Protein AF-A0A6B3GKP6-F1 (afdb_monomer_lite)

Secondary structure (DSSP, 8-state):
-GGGT-TT-HHHHHHHHHHHHHHHHHHHHHHHHHHHHHH-SSHHHHHHHHHHHHHHHHHHHHHHHHH-PPPPPPPGGGGSSS-----------HHHHTTSHHHHHHHHHHHHHHHHHHHHHHHHHHHHHHHTTTSSSPPPHHHHGGG-

Sequence (148 aa):
TLIKWFPDRPGMATGIAIMGFGGGALIASPWSAQMLESFGSDSKGIALAFLVHGLSYAVFMLLGVLLVRVPRPRTEEQRADGSPATAAGPQVSARQALRTPQFWLLWVVLCMNVTAGIGILEKAAPMITDFFADTSTPVSVTAAAGFV

Structure (mmCIF, N/CA/C/O backbone):
data_AF-A0A6B3GKP6-F1
#
_entry.id   AF-A0A6B3GKP6-F1
#
loop_
_atom_site.group_PDB
_atom_site.id
_atom_site.type_symbol
_atom_site.label_atom_id
_atom_site.label_alt_id
_atom_site.label_comp_id
_atom_site.label_asym_id
_atom_site.label_entity_id
_atom_site.label_seq_id
_atom_site.pdbx_PDB_ins_code
_atom_site.Cartn_x
_atom_site.Cartn_y
_atom_site.Cartn_z
_atom_site.occupancy
_atom_site.B_iso_or_equiv
_atom_site.auth_seq_id
_atom_site.auth_comp_id
_atom_site.auth_asym_id
_atom_site.auth_atom_id
_atom_site.pdbx_PDB_model_num
ATOM 1 N N . THR A 1 1 ? -17.516 -7.916 8.722 1.00 52.72 1 THR A N 1
ATOM 2 C CA . THR A 1 1 ? -16.048 -7.853 8.864 1.00 52.72 1 THR A CA 1
ATOM 3 C C . THR A 1 1 ? -15.528 -9.254 9.133 1.00 52.72 1 THR A C 1
ATOM 5 O O . THR A 1 1 ? -16.337 -10.090 9.519 1.00 52.72 1 THR A O 1
ATOM 8 N N . LEU A 1 2 ? -14.245 -9.542 8.881 1.00 51.56 2 LEU A N 1
ATOM 9 C CA . LEU A 1 2 ? -13.609 -10.876 9.009 1.00 51.56 2 LEU A CA 1
ATOM 10 C C . LEU A 1 2 ? -13.954 -11.628 10.313 1.00 51.56 2 LEU A C 1
ATOM 12 O O . LEU A 1 2 ? -14.046 -12.849 10.315 1.00 51.56 2 LEU A O 1
ATOM 16 N N . ILE A 1 3 ? -14.284 -10.885 11.374 1.00 49.84 3 ILE A N 1
ATOM 17 C CA . ILE A 1 3 ? -14.848 -11.357 12.652 1.00 49.84 3 ILE A CA 1
ATOM 18 C C . ILE A 1 3 ? -16.102 -12.245 12.490 1.00 49.84 3 ILE A C 1
ATOM 20 O O . ILE A 1 3 ? -16.33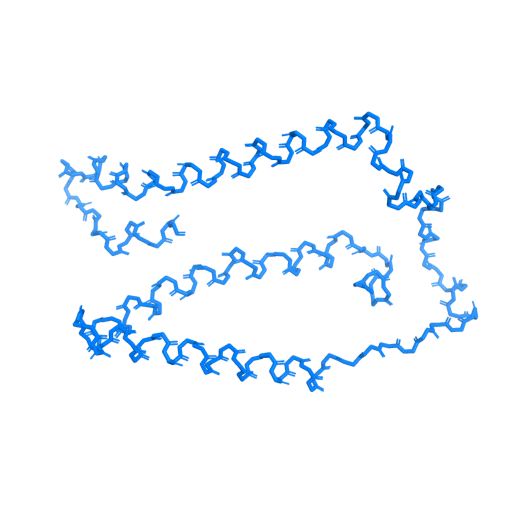9 -13.120 13.313 1.00 49.84 3 ILE A O 1
ATOM 24 N N . LYS A 1 4 ? -16.903 -12.064 11.429 1.00 54.97 4 LYS A N 1
ATOM 25 C CA . LYS A 1 4 ? -18.067 -12.920 11.120 1.00 54.97 4 LYS A CA 1
ATOM 26 C C . LYS A 1 4 ? -17.685 -14.271 10.501 1.00 54.97 4 LYS A C 1
ATOM 28 O O . LYS A 1 4 ? -18.468 -15.205 10.602 1.00 54.97 4 LYS A O 1
ATOM 33 N N . TRP A 1 5 ? -16.534 -14.349 9.830 1.00 58.91 5 TRP A N 1
ATOM 34 C CA . TRP A 1 5 ? -16.051 -15.564 9.163 1.00 58.91 5 TRP A CA 1
ATOM 35 C C . TRP A 1 5 ? -15.181 -16.421 10.086 1.00 58.91 5 TRP A C 1
ATOM 37 O O . TRP A 1 5 ? -15.289 -17.641 10.051 1.00 58.91 5 TRP A O 1
ATOM 47 N N . PHE A 1 6 ? -14.360 -15.786 10.930 1.00 62.75 6 PHE A N 1
ATOM 48 C CA . PHE A 1 6 ? -13.404 -16.461 11.814 1.00 62.75 6 PHE A CA 1
ATOM 49 C C . PHE A 1 6 ? -13.516 -15.941 13.258 1.00 62.75 6 PHE A C 1
ATOM 51 O O . PHE A 1 6 ? -12.661 -15.167 13.701 1.00 62.75 6 PHE A O 1
ATOM 58 N N . PRO A 1 7 ? -14.573 -16.325 13.999 1.00 59.59 7 PRO A N 1
ATOM 59 C CA . PRO A 1 7 ? -14.793 -15.856 15.368 1.00 59.59 7 PRO A CA 1
ATOM 60 C C . PRO A 1 7 ? -13.763 -16.404 16.367 1.00 59.59 7 PRO A C 1
ATOM 62 O O . PRO A 1 7 ? -13.458 -15.732 17.346 1.00 59.59 7 PRO A O 1
ATOM 65 N N . ASP A 1 8 ? -13.158 -17.561 16.086 1.00 64.81 8 ASP A N 1
ATOM 66 C CA . ASP A 1 8 ? -12.240 -18.217 17.024 1.00 64.81 8 ASP A CA 1
ATOM 67 C C . ASP A 1 8 ? -10.828 -17.600 17.017 1.00 64.81 8 ASP A C 1
ATOM 69 O O . ASP A 1 8 ? -10.084 -17.744 17.987 1.00 64.81 8 ASP A O 1
ATOM 73 N N . ARG A 1 9 ? -10.434 -16.891 15.942 1.00 67.69 9 ARG A N 1
ATOM 74 C CA . ARG A 1 9 ? -9.116 -16.224 15.807 1.00 67.69 9 ARG A CA 1
ATOM 75 C C . ARG A 1 9 ? -9.176 -14.933 14.970 1.00 67.69 9 ARG A C 1
ATOM 77 O O . ARG A 1 9 ? -8.536 -14.845 13.915 1.00 67.69 9 ARG A O 1
ATOM 84 N N . PRO A 1 10 ? -9.884 -13.889 15.435 1.00 65.88 10 PRO A N 1
ATOM 85 C CA . PRO A 1 10 ? -10.080 -12.661 14.659 1.00 65.88 10 PRO A CA 1
ATOM 86 C C . PRO A 1 10 ? -8.766 -11.915 14.359 1.00 65.88 10 PRO A C 1
ATOM 88 O O . PRO A 1 10 ? -8.629 -11.313 13.292 1.00 65.88 10 PRO A O 1
ATOM 91 N N . GLY A 1 11 ? -7.775 -11.994 15.258 1.00 70.44 11 GLY A N 1
ATOM 92 C CA . GLY A 1 11 ? -6.458 -11.372 15.079 1.00 70.44 11 GLY A CA 1
ATOM 93 C C . GLY A 1 11 ? -5.622 -12.017 13.969 1.00 70.44 11 GLY A C 1
ATOM 94 O O . GLY A 1 11 ? -5.091 -11.312 13.119 1.00 70.44 11 GLY A O 1
ATOM 95 N N . MET A 1 12 ? -5.571 -13.352 13.912 1.00 75.25 12 MET A N 1
ATOM 96 C CA . MET A 1 12 ? -4.834 -14.090 12.874 1.00 75.25 12 MET A CA 1
ATOM 97 C C . MET A 1 12 ? -5.448 -13.868 11.485 1.00 75.25 12 MET A C 1
ATOM 99 O O . MET A 1 12 ? -4.721 -13.612 10.530 1.00 75.25 12 MET A O 1
ATOM 103 N N . ALA A 1 13 ? -6.781 -13.898 11.379 1.00 72.25 13 ALA A N 1
ATOM 104 C CA . ALA A 1 13 ? -7.478 -13.656 10.115 1.00 72.25 13 ALA A CA 1
ATOM 105 C C . ALA A 1 13 ? -7.223 -12.238 9.576 1.00 72.25 13 ALA A C 1
ATOM 107 O O . ALA A 1 13 ? -6.986 -12.052 8.384 1.00 72.25 13 ALA A O 1
ATOM 108 N N . THR A 1 14 ? -7.229 -11.238 10.460 1.00 74.75 14 THR A N 1
ATOM 109 C CA . THR A 1 14 ? -6.913 -9.853 10.085 1.00 74.75 14 THR A CA 1
ATOM 110 C C . THR A 1 14 ? -5.430 -9.701 9.728 1.00 74.75 14 THR A C 1
ATOM 112 O O . THR A 1 14 ? -5.108 -9.029 8.754 1.00 74.75 14 THR A O 1
ATOM 115 N N . GLY A 1 15 ? -4.533 -10.376 10.454 1.00 77.44 15 GLY A N 1
ATOM 116 C CA . GLY A 1 15 ? -3.095 -10.376 10.179 1.00 77.44 15 GLY A CA 1
ATOM 117 C C . GLY A 1 15 ? -2.751 -10.935 8.798 1.00 77.44 15 GLY A C 1
ATOM 118 O O . GLY A 1 15 ? -2.068 -10.266 8.033 1.00 77.44 15 GLY A O 1
ATOM 119 N N . ILE A 1 16 ? -3.290 -12.102 8.433 1.00 81.50 16 ILE A N 1
ATOM 120 C CA . ILE A 1 16 ? -3.074 -12.707 7.106 1.00 81.50 16 ILE A CA 1
ATOM 121 C C . ILE A 1 16 ? -3.628 -11.804 5.994 1.00 81.50 16 ILE A C 1
ATOM 123 O O . ILE A 1 16 ? -2.988 -11.638 4.958 1.00 81.50 16 ILE A O 1
ATOM 127 N N . ALA A 1 17 ? -4.783 -11.168 6.218 1.00 79.69 17 ALA A N 1
ATOM 128 C CA . ALA A 1 17 ? -5.346 -10.222 5.257 1.00 79.69 17 ALA A CA 1
ATOM 129 C C . ALA A 1 17 ? -4.437 -8.995 5.043 1.00 79.69 17 ALA A C 1
ATOM 131 O O . ALA A 1 17 ? -4.249 -8.565 3.908 1.00 79.69 17 ALA A O 1
ATOM 132 N N . ILE A 1 18 ? -3.842 -8.454 6.113 1.00 81.75 18 ILE A N 1
ATOM 133 C CA . ILE A 1 18 ? -2.926 -7.303 6.034 1.00 81.75 18 ILE A CA 1
ATOM 134 C C . ILE A 1 18 ? -1.558 -7.711 5.469 1.00 81.75 18 ILE A C 1
ATOM 136 O O . ILE A 1 18 ? -0.949 -6.926 4.748 1.00 81.75 18 ILE A O 1
ATOM 140 N N . MET A 1 19 ? -1.084 -8.939 5.706 1.00 83.50 19 MET A N 1
ATOM 141 C CA . MET A 1 19 ? 0.154 -9.439 5.089 1.00 83.50 19 MET A CA 1
ATOM 142 C C . MET A 1 19 ? 0.099 -9.404 3.558 1.00 83.50 19 MET A C 1
ATOM 144 O O . MET A 1 19 ? 1.136 -9.211 2.932 1.00 83.50 19 MET A O 1
ATOM 148 N N . GLY A 1 20 ? -1.089 -9.512 2.951 1.00 80.50 20 GLY A N 1
ATOM 149 C CA . GLY A 1 20 ? -1.261 -9.343 1.505 1.00 80.50 20 GLY A CA 1
ATOM 150 C C . GLY A 1 20 ? -0.855 -7.956 0.991 1.00 80.50 20 GLY A C 1
ATOM 151 O O . GLY A 1 20 ? -0.370 -7.849 -0.130 1.00 80.50 20 GLY A O 1
ATOM 152 N N . PHE A 1 21 ? -0.978 -6.907 1.811 1.00 81.00 21 PHE A N 1
ATOM 153 C CA . PHE A 1 21 ? -0.516 -5.562 1.457 1.00 81.00 21 PHE A CA 1
ATOM 154 C C . PHE A 1 21 ? 1.017 -5.504 1.373 1.00 81.00 21 PHE A C 1
ATOM 156 O O . PHE A 1 21 ? 1.559 -5.083 0.356 1.00 81.00 21 PHE A O 1
ATOM 163 N N . GLY A 1 22 ? 1.717 -5.991 2.405 1.00 74.31 22 GLY A N 1
ATOM 164 C CA . GLY A 1 22 ? 3.186 -5.999 2.426 1.00 74.31 22 GLY A CA 1
ATOM 165 C C . GLY A 1 22 ? 3.801 -7.000 1.440 1.00 74.31 22 GLY A C 1
ATOM 166 O O . GLY A 1 22 ? 4.729 -6.667 0.712 1.00 74.31 22 GLY A O 1
ATOM 167 N N . GLY A 1 23 ? 3.255 -8.217 1.363 1.00 80.69 23 GLY A N 1
ATOM 168 C CA . GLY A 1 23 ? 3.727 -9.252 0.437 1.00 80.69 23 GLY A CA 1
ATOM 169 C C . GLY A 1 23 ? 3.435 -8.933 -1.031 1.00 80.69 23 GLY A C 1
ATOM 170 O O . GLY A 1 23 ? 4.198 -9.334 -1.905 1.00 80.69 23 GLY A O 1
ATOM 171 N N . GLY A 1 24 ? 2.369 -8.175 -1.309 1.00 81.06 24 GLY A N 1
ATOM 172 C CA . GLY A 1 24 ? 2.044 -7.720 -2.660 1.00 81.06 24 GLY A CA 1
ATOM 173 C C . GLY A 1 24 ? 3.101 -6.781 -3.242 1.00 81.06 24 GLY A C 1
ATOM 174 O O . GLY A 1 24 ? 3.432 -6.910 -4.419 1.00 81.06 24 GLY A O 1
ATOM 175 N N . ALA A 1 25 ? 3.685 -5.898 -2.425 1.00 78.69 25 ALA A N 1
ATOM 176 C CA . ALA A 1 25 ? 4.730 -4.966 -2.861 1.00 78.69 25 ALA A CA 1
ATOM 177 C C . ALA A 1 25 ? 5.984 -5.691 -3.386 1.00 78.69 25 ALA A C 1
ATOM 179 O O . ALA A 1 25 ? 6.515 -5.325 -4.433 1.00 78.69 25 ALA A O 1
ATOM 180 N N . LEU A 1 26 ? 6.380 -6.791 -2.734 1.00 80.50 26 LEU A N 1
ATOM 181 C CA . LEU A 1 26 ? 7.531 -7.611 -3.140 1.00 80.50 26 LEU A CA 1
ATOM 182 C C . LEU A 1 26 ? 7.360 -8.258 -4.523 1.00 80.50 26 LEU A C 1
ATOM 184 O O . LEU A 1 26 ? 8.345 -8.529 -5.202 1.00 80.50 26 LEU A O 1
ATOM 188 N N . ILE A 1 27 ? 6.120 -8.517 -4.942 1.00 84.88 27 ILE A N 1
ATOM 189 C CA . ILE A 1 27 ? 5.804 -9.050 -6.276 1.00 84.88 27 ILE A CA 1
ATOM 190 C C . ILE A 1 27 ? 5.620 -7.899 -7.273 1.00 84.88 27 ILE A C 1
ATOM 192 O O . ILE A 1 27 ? 6.056 -7.989 -8.421 1.00 84.88 27 ILE A O 1
ATOM 196 N N . ALA A 1 28 ? 4.996 -6.802 -6.837 1.00 82.81 28 ALA A N 1
ATOM 197 C CA . ALA A 1 28 ? 4.717 -5.644 -7.677 1.00 82.81 28 ALA A CA 1
ATOM 198 C C . ALA A 1 28 ? 5.994 -4.918 -8.131 1.00 82.81 28 ALA A C 1
ATOM 200 O O . ALA A 1 28 ? 6.042 -4.459 -9.272 1.00 82.81 28 ALA A O 1
ATOM 201 N N . SER A 1 29 ? 7.025 -4.847 -7.281 1.00 81.25 29 SER A N 1
ATOM 202 C CA . SER A 1 29 ? 8.311 -4.205 -7.599 1.00 81.25 29 SER A CA 1
ATOM 203 C C . SER A 1 29 ? 9.014 -4.835 -8.822 1.00 81.25 29 SER A C 1
ATOM 205 O O . SER A 1 29 ? 9.172 -4.142 -9.835 1.00 81.25 29 SER A O 1
ATOM 207 N N . PRO A 1 30 ? 9.347 -6.146 -8.844 1.00 83.50 30 PRO A N 1
ATOM 208 C CA . PRO A 1 30 ? 9.983 -6.766 -10.009 1.00 83.50 30 PRO A CA 1
ATOM 209 C C . PRO A 1 30 ? 9.061 -6.810 -11.233 1.00 83.50 30 PRO A C 1
ATOM 211 O O . PRO A 1 30 ? 9.534 -6.692 -12.364 1.00 83.50 30 PRO A O 1
ATOM 214 N N . TRP A 1 31 ? 7.747 -6.941 -11.031 1.00 86.56 31 TRP A N 1
ATOM 215 C CA . TRP A 1 31 ? 6.785 -6.923 -12.130 1.00 86.56 31 TRP A CA 1
ATOM 216 C C . TRP A 1 31 ? 6.737 -5.558 -12.831 1.00 86.56 31 TRP A C 1
ATOM 218 O O . TRP A 1 31 ? 6.779 -5.484 -14.061 1.00 86.56 31 TRP A O 1
ATOM 228 N N . SER A 1 32 ? 6.739 -4.473 -12.053 1.00 84.19 32 SER A N 1
ATOM 229 C CA . SER A 1 32 ? 6.792 -3.106 -12.579 1.00 84.19 32 SER A CA 1
ATOM 230 C C . SER A 1 32 ? 8.100 -2.837 -13.322 1.00 84.19 32 SER A C 1
ATOM 232 O O . SER A 1 32 ? 8.071 -2.241 -14.399 1.00 84.19 32 SER A O 1
ATOM 234 N N . ALA A 1 33 ? 9.232 -3.319 -12.795 1.00 83.62 33 ALA A N 1
ATOM 235 C CA . ALA A 1 33 ? 10.536 -3.174 -13.441 1.00 83.62 33 ALA A CA 1
ATOM 236 C C . ALA A 1 33 ? 10.579 -3.859 -14.819 1.00 83.62 33 ALA A C 1
ATOM 238 O O . ALA A 1 33 ? 10.971 -3.231 -15.801 1.00 83.62 33 ALA A O 1
ATOM 239 N N . GLN A 1 34 ? 10.090 -5.101 -14.918 1.00 84.69 34 GLN A N 1
ATOM 240 C CA . GLN A 1 34 ? 10.022 -5.838 -16.189 1.00 84.69 34 GLN A CA 1
ATOM 241 C C . GLN A 1 34 ? 9.106 -5.153 -17.210 1.00 84.69 34 GLN A C 1
ATOM 243 O O . GLN A 1 34 ? 9.419 -5.091 -18.399 1.00 84.69 34 GLN A O 1
ATOM 248 N N . MET A 1 35 ? 7.973 -4.608 -16.760 1.00 82.44 35 MET A N 1
ATOM 249 C CA . MET A 1 35 ? 7.068 -3.880 -17.648 1.00 82.44 35 MET A CA 1
ATOM 250 C C . MET A 1 35 ? 7.722 -2.622 -18.212 1.00 82.44 35 MET A C 1
ATOM 252 O O . MET A 1 35 ? 7.590 -2.362 -19.407 1.00 82.44 35 MET A O 1
ATOM 256 N N . LEU A 1 36 ? 8.456 -1.875 -17.387 1.00 84.44 36 LEU A N 1
ATOM 257 C CA . LEU A 1 36 ? 9.146 -0.667 -17.827 1.00 84.44 36 LEU A CA 1
ATOM 258 C C . LEU A 1 36 ? 10.309 -0.977 -18.782 1.00 84.44 36 LEU A C 1
ATOM 260 O O . LEU A 1 36 ? 10.511 -0.247 -19.749 1.00 84.44 36 LEU A O 1
ATOM 264 N N . GLU A 1 37 ? 11.008 -2.094 -18.571 1.00 84.06 37 GLU A N 1
ATOM 265 C CA . GLU A 1 37 ? 12.022 -2.605 -19.502 1.00 84.06 37 GLU A CA 1
ATOM 266 C C . GLU A 1 37 ? 11.403 -3.002 -20.856 1.00 84.06 37 GLU A C 1
ATOM 268 O O . GLU A 1 37 ? 11.964 -2.703 -21.909 1.00 84.06 37 GLU A O 1
ATOM 273 N N . SER A 1 38 ? 10.209 -3.608 -20.847 1.00 83.50 38 SER A N 1
ATOM 274 C CA . SER A 1 38 ? 9.525 -4.064 -22.068 1.00 83.50 38 SER A CA 1
ATOM 275 C C . SER A 1 38 ? 8.811 -2.959 -22.859 1.00 83.50 38 SER A C 1
ATOM 277 O O . SER A 1 38 ? 8.804 -2.988 -24.089 1.00 83.50 38 SER A O 1
ATOM 279 N N . PHE A 1 39 ? 8.191 -1.989 -22.178 1.00 84.00 39 PHE A N 1
ATOM 280 C CA . PHE A 1 39 ? 7.409 -0.916 -22.804 1.00 84.00 39 PHE A CA 1
ATOM 281 C C . PHE A 1 39 ? 8.214 0.367 -23.035 1.00 84.00 39 PHE A C 1
ATOM 283 O O . PHE A 1 39 ? 7.768 1.235 -23.788 1.00 84.00 39 PHE A O 1
ATOM 290 N N . GLY A 1 40 ? 9.392 0.476 -22.418 1.00 76.62 40 GLY A N 1
ATOM 291 C CA . GLY A 1 40 ? 10.257 1.646 -22.474 1.00 76.62 40 GLY A CA 1
ATOM 292 C C . GLY A 1 40 ? 9.867 2.733 -21.470 1.00 76.62 40 GLY A C 1
ATOM 293 O O . GLY A 1 40 ? 8.711 2.876 -21.067 1.00 76.62 40 GLY A O 1
ATOM 294 N N . SER A 1 41 ? 10.854 3.546 -21.093 1.00 78.25 41 SER A N 1
ATOM 295 C CA . SER A 1 41 ? 10.715 4.632 -20.109 1.00 78.25 41 SER A CA 1
ATOM 296 C C . SER A 1 41 ? 10.108 5.922 -20.680 1.00 78.25 41 SER A C 1
ATOM 298 O O . SER A 1 41 ? 10.084 6.951 -20.005 1.00 78.25 41 SER A O 1
ATOM 300 N N . ASP A 1 42 ? 9.618 5.888 -21.919 1.00 86.81 42 ASP A N 1
ATOM 301 C CA . ASP A 1 42 ? 8.948 7.020 -22.553 1.00 86.81 42 ASP A CA 1
ATOM 302 C C . ASP A 1 42 ? 7.530 7.201 -21.998 1.00 86.81 42 ASP A C 1
ATOM 304 O O . ASP A 1 42 ? 6.899 6.261 -21.509 1.00 86.81 42 ASP A O 1
ATOM 308 N N . SER A 1 43 ? 6.954 8.399 -22.152 1.00 83.06 43 SER A N 1
ATOM 309 C CA . SER A 1 43 ? 5.603 8.707 -21.651 1.00 83.06 43 SER A CA 1
ATOM 310 C C . SER A 1 43 ? 4.531 7.714 -22.127 1.00 83.06 43 SER A C 1
ATOM 312 O O . SER A 1 43 ? 3.573 7.446 -21.406 1.00 83.06 43 SER A O 1
ATOM 314 N N . LYS A 1 44 ? 4.697 7.137 -23.326 1.00 84.31 44 LYS A N 1
ATOM 315 C CA . LYS A 1 44 ? 3.801 6.102 -23.866 1.00 84.31 44 LYS A CA 1
ATOM 316 C C . LYS A 1 44 ? 3.983 4.745 -23.179 1.00 84.31 44 LYS A C 1
ATOM 318 O O . LYS A 1 44 ? 2.986 4.083 -22.904 1.00 84.31 44 LYS A O 1
ATOM 323 N N . GLY A 1 45 ? 5.222 4.348 -22.893 1.00 84.19 45 GLY A N 1
ATOM 324 C CA . GLY A 1 45 ? 5.529 3.083 -22.226 1.00 84.19 45 GLY A CA 1
ATOM 325 C C . GLY A 1 45 ? 5.076 3.081 -20.768 1.00 84.19 45 GLY A C 1
ATOM 326 O O . GLY A 1 45 ? 4.421 2.139 -20.323 1.00 84.19 45 GLY A O 1
ATOM 327 N N . ILE A 1 46 ? 5.274 4.203 -20.069 1.00 87.00 46 ILE A N 1
ATOM 328 C CA . ILE A 1 46 ? 4.731 4.422 -18.721 1.00 87.00 46 ILE A CA 1
ATOM 329 C C . ILE A 1 46 ? 3.197 4.350 -18.743 1.00 87.00 46 ILE A C 1
ATOM 331 O O . ILE A 1 46 ? 2.603 3.634 -17.939 1.00 87.00 46 ILE A O 1
ATOM 335 N N . ALA A 1 47 ? 2.534 5.034 -19.684 1.00 88.31 47 ALA A N 1
ATOM 336 C CA . ALA A 1 47 ? 1.074 5.000 -19.792 1.00 88.31 47 ALA A CA 1
ATOM 337 C C . ALA A 1 47 ? 0.530 3.576 -20.022 1.00 88.31 47 ALA A C 1
ATOM 339 O O . ALA A 1 47 ? -0.466 3.195 -19.404 1.00 88.31 47 ALA A O 1
ATOM 340 N N . LEU A 1 48 ? 1.199 2.768 -20.855 1.00 87.44 48 LEU A N 1
ATOM 341 C CA . LEU A 1 48 ? 0.857 1.355 -21.047 1.00 87.44 48 LEU A CA 1
ATOM 342 C C . LEU A 1 48 ? 1.083 0.528 -19.777 1.00 87.44 48 LEU A C 1
ATOM 344 O O . LEU A 1 48 ? 0.235 -0.299 -19.435 1.00 87.44 48 LEU A O 1
ATOM 348 N N . ALA A 1 49 ? 2.168 0.777 -19.042 1.00 88.56 49 ALA A N 1
ATOM 349 C CA . ALA A 1 49 ? 2.434 0.078 -17.791 1.00 88.56 49 ALA A CA 1
ATOM 350 C C . ALA A 1 49 ? 1.348 0.345 -16.731 1.00 88.56 49 ALA A C 1
ATOM 352 O O . ALA A 1 49 ? 0.861 -0.589 -16.084 1.00 88.56 49 ALA A O 1
ATOM 353 N N . PHE A 1 50 ? 0.910 1.602 -16.606 1.00 88.81 50 PHE A N 1
ATOM 354 C CA . PHE A 1 50 ? -0.212 1.986 -15.746 1.00 88.81 50 PHE A CA 1
ATOM 355 C C . PHE A 1 50 ? -1.540 1.381 -16.213 1.00 88.81 50 PHE A C 1
ATOM 357 O O . PHE A 1 50 ? -2.334 0.942 -15.380 1.00 88.81 50 PHE A O 1
ATOM 364 N N . LEU A 1 51 ? -1.783 1.323 -17.527 1.00 92.00 51 LEU A N 1
ATOM 365 C CA . LEU A 1 51 ? -2.998 0.728 -18.086 1.00 92.00 51 LEU A CA 1
ATOM 366 C C . LEU A 1 51 ? -3.102 -0.764 -17.743 1.00 92.00 51 LEU A C 1
ATOM 368 O O . LEU A 1 51 ? -4.155 -1.221 -17.298 1.00 92.00 51 LEU A O 1
ATOM 372 N N . VAL A 1 52 ? -2.010 -1.514 -17.909 1.00 91.56 52 VAL A N 1
ATOM 373 C CA . VAL A 1 52 ? -1.958 -2.949 -17.587 1.00 91.56 52 VAL A CA 1
ATOM 374 C C . VAL A 1 52 ? -2.145 -3.186 -16.086 1.00 91.56 52 VAL A C 1
ATOM 376 O O . VAL A 1 52 ? -2.942 -4.046 -15.707 1.00 91.56 52 VAL A O 1
ATOM 379 N N . HIS A 1 53 ? -1.506 -2.385 -15.225 1.00 89.69 53 HIS A N 1
ATOM 380 C CA . HIS A 1 53 ? -1.747 -2.434 -13.779 1.00 89.69 53 HIS A CA 1
ATOM 381 C C . HIS A 1 53 ? -3.216 -2.165 -13.445 1.00 89.69 53 HIS A C 1
ATOM 383 O O . HIS A 1 53 ? -3.850 -2.971 -12.765 1.00 89.69 53 HIS A O 1
ATOM 389 N N . GLY A 1 54 ? -3.786 -1.078 -13.969 1.00 90.44 54 GLY A N 1
ATOM 390 C CA . GLY A 1 54 ? -5.184 -0.717 -13.745 1.00 90.44 54 GLY A CA 1
ATOM 391 C C . GLY A 1 54 ? -6.151 -1.827 -14.159 1.00 90.44 54 GLY A C 1
ATOM 392 O O . GLY A 1 54 ? -7.043 -2.185 -13.389 1.00 90.44 54 GLY A O 1
ATOM 393 N N . LEU A 1 55 ? -5.942 -2.423 -15.335 1.00 94.31 55 LEU A N 1
ATOM 394 C CA . LEU A 1 55 ? -6.785 -3.510 -15.826 1.00 94.31 55 LEU A CA 1
ATOM 395 C C . LEU A 1 55 ? -6.635 -4.778 -14.977 1.00 94.31 55 LEU A C 1
ATOM 397 O O . LEU A 1 55 ? -7.638 -5.400 -14.630 1.00 94.31 55 LEU A O 1
ATOM 401 N N . SER A 1 56 ? -5.408 -5.138 -14.595 1.00 92.38 56 SER A N 1
ATOM 402 C CA . SER A 1 56 ? -5.166 -6.290 -13.722 1.00 92.38 56 SER A CA 1
ATOM 403 C C . SER A 1 56 ? -5.879 -6.135 -12.373 1.00 92.38 56 SER A C 1
ATOM 405 O O . SER A 1 56 ? -6.620 -7.030 -11.963 1.00 92.38 56 SER A O 1
ATOM 407 N N . TYR A 1 57 ? -5.764 -4.967 -11.727 1.00 89.50 57 TYR A N 1
ATOM 408 C CA . TYR A 1 57 ? -6.449 -4.672 -10.472 1.00 89.50 57 TYR A CA 1
ATOM 409 C C . TYR A 1 57 ? -7.965 -4.681 -10.645 1.00 89.50 57 TYR A C 1
ATOM 411 O O . TYR A 1 57 ? -8.667 -5.197 -9.776 1.00 89.50 57 TYR A O 1
ATOM 419 N N . ALA A 1 58 ? -8.481 -4.179 -11.771 1.00 91.50 58 ALA A N 1
ATOM 420 C CA . ALA A 1 58 ? -9.905 -4.243 -12.075 1.00 91.50 58 ALA A CA 1
ATOM 421 C C . ALA A 1 58 ? -10.394 -5.698 -12.158 1.00 91.50 58 ALA A C 1
ATOM 423 O O . ALA A 1 58 ? -11.407 -6.029 -11.543 1.00 91.50 58 ALA A O 1
ATOM 424 N N . VAL A 1 59 ? -9.658 -6.580 -12.845 1.00 93.56 59 VAL A N 1
ATOM 425 C CA . VAL A 1 59 ? -9.982 -8.014 -12.939 1.00 93.56 59 VAL A CA 1
ATOM 426 C C . VAL A 1 59 ? -9.957 -8.680 -11.561 1.00 93.56 59 VAL A C 1
ATOM 428 O O . VAL A 1 59 ? -10.914 -9.370 -11.208 1.00 93.56 59 VAL A O 1
ATOM 431 N N . PHE A 1 60 ? -8.922 -8.444 -10.750 1.00 88.81 60 PHE A N 1
ATOM 432 C CA . PHE A 1 60 ? -8.845 -9.006 -9.396 1.00 88.81 60 PHE A CA 1
ATOM 433 C C . PHE A 1 60 ? -9.960 -8.492 -8.478 1.00 88.81 60 PHE A C 1
ATOM 435 O O . PHE A 1 60 ? -10.536 -9.276 -7.724 1.00 88.81 60 PHE A O 1
ATOM 442 N N . MET A 1 61 ? -10.316 -7.209 -8.565 1.00 87.81 61 MET A N 1
ATOM 443 C CA . MET A 1 61 ? -11.442 -6.640 -7.817 1.00 87.81 61 MET A CA 1
ATOM 444 C C . MET A 1 61 ? -12.781 -7.234 -8.269 1.00 87.81 61 MET A C 1
ATOM 446 O O . MET A 1 61 ? -13.601 -7.592 -7.425 1.00 87.81 61 MET A O 1
ATOM 450 N N . LEU A 1 62 ? -12.993 -7.401 -9.578 1.00 89.94 62 LEU A N 1
ATOM 451 C CA . LEU A 1 62 ? -14.182 -8.050 -10.144 1.00 89.94 62 LEU A CA 1
ATOM 452 C C . LEU A 1 62 ? -14.306 -9.505 -9.683 1.00 89.94 62 LEU A C 1
ATOM 454 O O . LEU A 1 62 ? -15.376 -9.915 -9.234 1.00 89.94 62 LEU A O 1
ATOM 458 N N . LEU A 1 63 ? -13.212 -10.269 -9.717 1.00 88.50 63 LEU A N 1
ATOM 459 C CA . LEU A 1 63 ? -13.171 -11.613 -9.141 1.00 88.50 63 LEU A CA 1
ATOM 460 C C . LEU A 1 63 ? -13.476 -11.573 -7.640 1.00 88.50 63 LEU A C 1
ATOM 462 O O . LEU A 1 63 ? -14.302 -12.347 -7.168 1.00 88.50 63 LEU A O 1
ATOM 466 N N . GLY A 1 64 ? -12.896 -10.631 -6.895 1.00 82.50 64 GLY A N 1
ATOM 467 C CA . GLY A 1 64 ? -13.195 -10.430 -5.478 1.00 82.50 64 GLY A CA 1
ATOM 468 C C . GLY A 1 64 ? -14.689 -10.232 -5.213 1.00 82.50 64 GLY A C 1
ATOM 469 O O . GLY A 1 64 ? -15.241 -10.875 -4.325 1.00 82.50 64 GLY A O 1
ATOM 470 N N . VAL A 1 65 ? -15.372 -9.421 -6.021 1.00 82.75 65 VAL A N 1
ATOM 471 C CA . VAL A 1 65 ? -16.827 -9.215 -5.919 1.00 82.75 65 VAL A CA 1
ATOM 472 C C . VAL A 1 65 ? -17.612 -10.500 -6.210 1.00 82.75 65 VAL A C 1
ATOM 474 O O . VAL A 1 65 ? -18.615 -10.764 -5.546 1.00 82.75 65 VAL A O 1
ATOM 477 N N . LEU A 1 66 ? -17.165 -11.312 -7.170 1.00 82.19 66 LEU A N 1
ATOM 478 C CA . LEU A 1 66 ? -17.836 -12.563 -7.538 1.00 82.19 66 LEU A CA 1
ATOM 479 C C . LEU A 1 66 ? -17.608 -13.689 -6.514 1.00 82.19 66 LEU A C 1
ATOM 481 O O . LEU A 1 66 ? -18.522 -14.473 -6.258 1.00 82.19 66 LEU A O 1
ATOM 485 N N . LEU A 1 67 ? -16.414 -13.771 -5.918 1.00 79.25 67 LEU A N 1
ATOM 486 C CA . LEU A 1 67 ? -16.048 -14.820 -4.960 1.00 79.25 67 LEU A CA 1
ATOM 487 C C . LEU A 1 67 ? -16.432 -14.482 -3.510 1.00 79.25 67 LEU A C 1
ATOM 489 O O . LEU A 1 67 ? -16.811 -15.374 -2.745 1.00 79.25 67 LEU A O 1
ATOM 493 N N . VAL A 1 68 ? -16.339 -13.215 -3.095 1.00 73.06 68 VAL A N 1
ATOM 494 C CA . VAL A 1 68 ? -16.561 -12.812 -1.697 1.00 73.06 68 VAL A CA 1
ATOM 495 C C . VAL A 1 68 ? -18.047 -12.570 -1.450 1.00 73.06 68 VAL A C 1
ATOM 497 O O . VAL A 1 68 ? -18.557 -11.452 -1.527 1.00 73.06 68 VAL A O 1
ATOM 500 N N . ARG A 1 69 ? -18.763 -13.634 -1.084 1.00 68.00 69 ARG A N 1
ATOM 501 C CA . ARG A 1 69 ? -20.171 -13.545 -0.681 1.00 68.00 69 ARG A CA 1
ATOM 502 C C . ARG A 1 69 ? -20.297 -13.441 0.833 1.00 68.00 69 ARG A C 1
ATOM 504 O O . ARG A 1 69 ? -19.839 -14.319 1.552 1.00 68.00 69 ARG A O 1
ATOM 511 N N . VAL A 1 70 ? -20.940 -12.388 1.338 1.00 64.31 70 VAL A N 1
ATOM 512 C CA . VAL A 1 70 ? -21.133 -12.203 2.787 1.00 64.31 70 VAL A CA 1
ATOM 513 C C . VAL A 1 70 ? -21.967 -13.368 3.355 1.00 64.31 70 VAL A C 1
ATOM 515 O O . VAL A 1 70 ? -23.097 -13.567 2.901 1.00 64.31 70 VAL A O 1
ATOM 518 N N . PRO A 1 71 ? -21.461 -14.130 4.346 1.00 60.84 71 PRO A N 1
ATOM 519 C CA . PRO A 1 71 ? -22.215 -15.188 4.995 1.00 60.84 71 PRO A CA 1
ATOM 520 C C . PRO A 1 71 ? -23.437 -14.601 5.682 1.00 60.84 71 PRO A C 1
ATOM 522 O O . PRO A 1 71 ? -23.378 -13.513 6.270 1.00 60.84 71 PRO A O 1
ATOM 525 N N . ARG A 1 72 ? -24.544 -15.343 5.626 1.00 56.09 72 ARG A N 1
ATOM 526 C CA . ARG A 1 72 ? -25.762 -14.992 6.356 1.00 56.09 72 ARG A CA 1
ATOM 527 C C . ARG A 1 72 ? -25.436 -14.848 7.852 1.00 56.09 72 ARG A C 1
ATOM 529 O O . ARG A 1 72 ? -24.570 -15.569 8.352 1.00 56.09 72 ARG A O 1
ATOM 536 N N . PRO A 1 73 ? -26.079 -13.908 8.565 1.00 58.25 73 PRO A N 1
ATOM 537 C CA . PRO A 1 73 ? -25.904 -13.797 10.008 1.00 58.25 73 PRO A CA 1
ATOM 538 C C . PRO A 1 73 ? -26.229 -15.151 10.655 1.00 58.25 73 PRO A C 1
ATOM 540 O O . PRO A 1 73 ? -27.289 -15.708 10.386 1.00 58.25 73 PRO A O 1
ATOM 543 N N . ARG A 1 74 ? -25.297 -15.693 11.455 1.00 57.41 74 ARG A N 1
ATOM 544 C CA . ARG A 1 74 ? -25.519 -16.934 12.211 1.00 57.41 74 ARG A CA 1
ATOM 545 C C . ARG A 1 74 ? -26.746 -16.763 13.107 1.00 57.41 74 ARG A C 1
ATOM 547 O O . ARG A 1 74 ? -26.812 -15.790 13.862 1.00 57.41 74 ARG A O 1
ATOM 554 N N . THR A 1 75 ? -27.684 -17.702 13.014 1.00 55.84 75 THR A N 1
ATOM 555 C CA . THR A 1 75 ? -28.811 -17.837 13.946 1.00 55.84 75 THR A CA 1
ATOM 556 C C . THR A 1 75 ? -28.269 -18.160 15.341 1.00 55.84 75 THR A C 1
ATOM 558 O O . THR A 1 75 ? -27.191 -18.745 15.461 1.00 55.84 75 THR A O 1
ATOM 561 N N . GLU A 1 76 ? -28.980 -17.761 16.399 1.00 53.16 76 GLU A N 1
ATOM 562 C CA . GLU A 1 76 ? -28.521 -17.874 17.795 1.00 53.16 76 GLU A CA 1
ATOM 563 C C . GLU A 1 76 ? -28.082 -19.291 18.201 1.00 53.16 76 GLU A C 1
ATOM 565 O O . GLU A 1 76 ? -27.152 -19.432 18.988 1.00 53.16 76 GLU A O 1
ATOM 570 N N . GLU A 1 77 ? -28.636 -20.330 17.576 1.00 49.44 77 GLU A N 1
ATOM 571 C CA . GLU A 1 77 ? -28.259 -21.734 17.792 1.00 49.44 77 GLU A CA 1
ATOM 572 C C . GLU A 1 77 ? -26.794 -22.042 17.418 1.00 49.44 77 GLU A C 1
ATOM 574 O O . GLU A 1 77 ? -26.143 -22.845 18.078 1.00 49.44 77 GLU A O 1
ATOM 579 N N . GLN A 1 78 ? -26.213 -21.346 16.431 1.00 51.50 78 GLN A N 1
ATOM 580 C CA . GLN A 1 78 ? -24.803 -21.511 16.032 1.00 51.50 78 GLN A CA 1
ATOM 581 C C . GLN A 1 78 ? -23.816 -20.694 16.889 1.00 51.50 78 GLN A C 1
ATOM 583 O O . 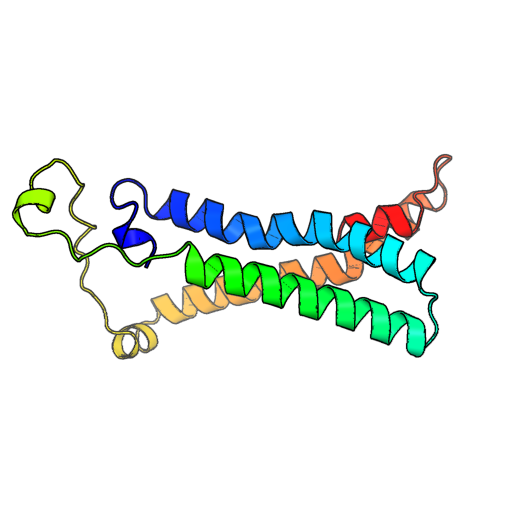GLN A 1 78 ? -22.610 -20.730 16.635 1.00 51.50 78 GLN A O 1
ATOM 588 N N . ARG A 1 79 ? -24.298 -19.915 17.871 1.00 49.91 79 ARG A N 1
ATOM 589 C CA . ARG A 1 79 ? -23.443 -19.251 18.877 1.00 49.91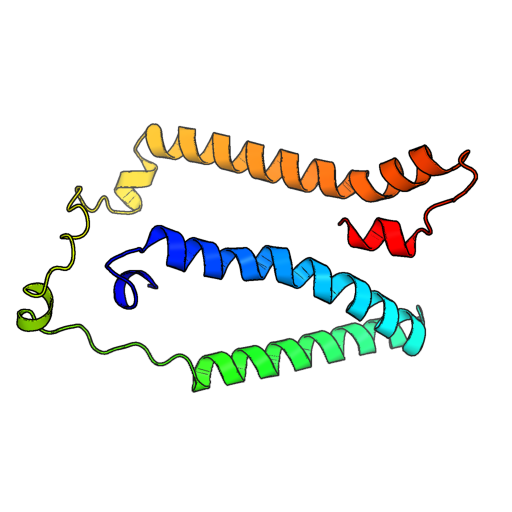 79 ARG A CA 1
ATOM 590 C C . ARG A 1 79 ? -23.142 -20.151 20.076 1.00 49.91 79 ARG A C 1
ATOM 592 O O . ARG A 1 79 ? -22.199 -19.854 20.801 1.00 49.91 79 ARG A O 1
ATOM 599 N N . ALA A 1 80 ? -23.925 -21.211 20.280 1.00 47.25 80 ALA A N 1
ATOM 600 C CA . ALA A 1 80 ? -23.777 -22.127 21.410 1.00 47.25 80 ALA A CA 1
ATOM 601 C C . ALA A 1 80 ? -22.594 -23.101 21.252 1.00 47.25 80 ALA A C 1
ATOM 603 O O . ALA A 1 80 ? -22.106 -23.638 22.242 1.00 47.25 80 ALA A O 1
ATOM 604 N N . ASP A 1 81 ? -22.104 -23.292 20.024 1.00 43.22 81 ASP A N 1
ATOM 605 C CA . ASP A 1 81 ? -21.037 -24.243 19.712 1.00 43.22 81 ASP A CA 1
ATOM 606 C C . ASP A 1 81 ? -19.656 -23.583 19.884 1.00 43.22 81 ASP A C 1
ATOM 608 O O . ASP A 1 81 ? -19.030 -23.108 18.936 1.00 43.22 81 ASP A O 1
ATOM 612 N N . GLY A 1 82 ? -19.230 -23.443 21.143 1.00 47.31 82 GLY A N 1
ATOM 613 C CA . GLY A 1 82 ? -17.827 -23.264 21.549 1.00 47.31 82 GLY A CA 1
ATOM 614 C C . GLY A 1 82 ? -17.097 -21.979 21.141 1.00 47.31 82 GLY A C 1
ATOM 615 O O . GLY A 1 82 ? -15.941 -21.808 21.528 1.00 47.31 82 GLY A O 1
ATOM 616 N N . SER A 1 83 ? -17.723 -21.064 20.401 1.00 45.62 83 SER A N 1
ATOM 617 C CA . SER A 1 83 ? -17.075 -19.809 20.020 1.00 45.62 83 SER A CA 1
ATOM 618 C C . SER A 1 83 ? -16.850 -18.968 21.282 1.00 45.62 83 SER A C 1
ATOM 620 O O . SER A 1 83 ? -17.828 -18.663 21.975 1.00 45.62 83 SER A O 1
ATOM 622 N N . PRO A 1 84 ? -15.601 -18.582 21.621 1.00 41.94 84 PRO A N 1
ATOM 623 C CA . PRO A 1 84 ? -15.368 -17.702 22.750 1.00 41.94 84 PRO A CA 1
ATOM 624 C C . PRO A 1 84 ? -16.176 -16.444 22.473 1.00 41.94 84 PRO A C 1
ATOM 626 O O . PRO A 1 84 ? -15.985 -15.800 21.439 1.00 41.94 84 PRO A O 1
ATOM 629 N N . ALA A 1 85 ? -17.135 -16.156 23.359 1.00 47.94 85 ALA A N 1
ATOM 630 C CA . ALA A 1 85 ? -17.934 -14.949 23.298 1.00 47.94 85 ALA A CA 1
ATOM 631 C C . ALA A 1 85 ? -16.961 -13.811 23.013 1.00 47.94 85 ALA A C 1
ATOM 633 O O . ALA A 1 85 ? -16.067 -13.566 23.826 1.00 47.94 85 ALA A O 1
ATOM 634 N N . THR A 1 86 ? -17.075 -13.207 21.820 1.00 50.12 86 THR A N 1
ATOM 635 C CA . THR A 1 86 ? -16.354 -11.989 21.436 1.00 50.12 86 THR A CA 1
ATOM 636 C C . THR A 1 86 ? -16.274 -11.162 22.686 1.00 50.12 86 THR A C 1
ATOM 638 O O . THR A 1 86 ? -17.352 -10.813 23.169 1.00 50.12 86 THR A O 1
ATOM 641 N N . ALA A 1 87 ? -15.064 -10.982 23.238 1.00 49.53 87 ALA A N 1
ATOM 642 C CA . ALA A 1 87 ? -14.863 -10.328 24.519 1.00 49.53 87 ALA A CA 1
ATOM 643 C C . ALA A 1 87 ? -15.784 -9.116 24.531 1.00 49.53 87 ALA A C 1
ATOM 645 O O . ALA A 1 87 ? -15.583 -8.176 23.759 1.00 49.53 87 ALA A O 1
ATOM 646 N N . ALA A 1 88 ? -16.881 -9.237 25.282 1.00 49.41 88 ALA A N 1
ATOM 647 C CA . ALA A 1 88 ? -18.015 -8.333 25.218 1.00 49.41 88 ALA A CA 1
ATOM 648 C C . ALA A 1 88 ? -17.652 -7.097 26.036 1.00 49.41 88 ALA A C 1
ATOM 650 O O . ALA A 1 88 ? -18.333 -6.720 26.983 1.00 49.41 88 ALA A O 1
ATOM 651 N N . GLY A 1 89 ? -16.504 -6.505 25.707 1.00 55.28 89 GLY A N 1
ATOM 652 C CA . GLY A 1 89 ? -16.163 -5.174 26.135 1.00 55.28 89 GLY A CA 1
ATOM 653 C C . GLY A 1 89 ? -17.230 -4.218 25.603 1.00 55.28 89 GLY A C 1
ATOM 654 O O . GLY A 1 89 ? -17.844 -4.494 24.564 1.00 55.28 89 GLY A O 1
ATOM 655 N N . PRO A 1 90 ? -17.476 -3.101 26.302 1.00 55.38 90 PRO A N 1
ATOM 656 C CA . PRO A 1 90 ? -18.446 -2.109 25.867 1.00 55.38 90 PRO A CA 1
ATOM 657 C C . PRO A 1 90 ? -18.172 -1.744 24.406 1.00 55.38 90 PRO A C 1
ATOM 659 O O . PRO A 1 90 ? -17.062 -1.329 24.073 1.00 55.38 90 PRO A O 1
ATOM 662 N N . GLN A 1 91 ? -19.152 -1.919 23.515 1.00 57.50 91 GLN A N 1
ATOM 663 C CA . GLN A 1 91 ? -19.019 -1.445 22.140 1.00 57.50 91 GLN A CA 1
ATOM 664 C C . GLN A 1 91 ? -19.078 0.079 22.152 1.00 57.50 91 GLN A C 1
ATOM 666 O O . GLN A 1 91 ? -20.145 0.689 22.095 1.00 57.50 91 GLN A O 1
ATOM 671 N N . VAL A 1 92 ? -17.908 0.696 22.294 1.00 64.94 92 VAL A N 1
ATOM 672 C CA . VAL A 1 92 ? -17.762 2.145 22.299 1.00 64.94 92 VAL A CA 1
ATOM 673 C C . VAL A 1 92 ? -18.004 2.639 20.879 1.00 64.94 92 VAL A C 1
ATOM 675 O O . VAL A 1 92 ? -17.304 2.255 19.941 1.00 64.94 92 VAL A O 1
ATOM 678 N N . SER A 1 93 ? -19.011 3.494 20.706 1.00 75.25 93 SER A N 1
ATOM 679 C CA . SER A 1 93 ? -19.269 4.114 19.406 1.00 75.25 93 SER A CA 1
ATOM 680 C C . SER A 1 93 ? -18.047 4.921 18.950 1.00 75.25 93 SER A C 1
ATOM 682 O O . SER A 1 93 ? -17.350 5.514 19.774 1.00 75.25 93 SER A O 1
ATOM 684 N N . ALA A 1 94 ? -17.798 5.014 17.638 1.00 70.62 94 ALA A N 1
ATOM 685 C CA . ALA A 1 94 ? -16.669 5.787 17.099 1.00 70.62 94 ALA A CA 1
ATOM 686 C C . ALA A 1 94 ? -16.627 7.230 17.647 1.00 70.62 94 ALA A C 1
ATOM 688 O O . ALA A 1 94 ? -15.565 7.766 17.952 1.00 70.62 94 ALA A O 1
ATOM 689 N N . ARG A 1 95 ? -17.804 7.834 17.867 1.00 75.75 95 ARG A N 1
ATOM 690 C CA . ARG A 1 95 ? -17.949 9.174 18.452 1.00 75.75 95 ARG A CA 1
ATOM 691 C C . ARG A 1 95 ? -17.521 9.242 19.925 1.00 75.75 95 ARG A C 1
ATOM 693 O O . ARG A 1 95 ? -17.029 10.278 20.361 1.00 75.75 95 ARG A O 1
ATOM 700 N N . GLN A 1 96 ? -17.710 8.170 20.692 1.00 77.50 96 GLN A N 1
ATOM 701 C CA . GLN A 1 96 ? -17.210 8.070 22.065 1.00 77.50 96 GLN A CA 1
ATOM 702 C C . GLN A 1 96 ? -15.718 7.722 22.101 1.00 77.50 96 GLN A C 1
ATOM 704 O O . GLN A 1 96 ? -15.009 8.263 22.941 1.00 77.50 96 GLN A O 1
ATOM 709 N N . ALA A 1 97 ? -15.224 6.902 21.169 1.00 78.88 97 ALA A N 1
ATOM 710 C CA . ALA A 1 97 ? -13.809 6.543 21.085 1.00 78.88 97 ALA A CA 1
ATOM 711 C C . ALA A 1 97 ? -12.915 7.768 20.824 1.00 78.88 97 ALA A C 1
ATOM 713 O O . ALA A 1 97 ? -11.905 7.936 21.493 1.00 78.88 97 ALA A O 1
ATOM 714 N N . LEU A 1 98 ? -13.332 8.689 19.945 1.00 83.25 98 LEU A N 1
ATOM 715 C CA . LEU A 1 98 ? -12.598 9.938 19.668 1.00 83.25 98 LEU A CA 1
ATOM 716 C C . LEU A 1 98 ? -12.444 10.862 20.889 1.00 83.25 98 LEU A C 1
ATOM 718 O O . LEU A 1 98 ? -11.584 11.742 20.900 1.00 83.25 98 LEU A O 1
ATOM 722 N N . ARG A 1 99 ? -13.299 10.691 21.903 1.00 83.81 99 ARG A N 1
ATOM 723 C CA . ARG A 1 99 ? -13.273 11.477 23.141 1.00 83.81 99 ARG A CA 1
ATOM 724 C C . ARG A 1 99 ? -12.377 10.870 24.219 1.00 83.81 99 ARG A C 1
ATOM 726 O O . ARG A 1 99 ? -12.163 11.528 25.233 1.00 83.81 99 ARG A O 1
ATOM 733 N N . THR A 1 100 ? -11.868 9.648 24.045 1.00 88.69 100 THR A N 1
ATOM 734 C CA . THR A 1 100 ? -10.995 9.024 25.046 1.00 88.69 100 THR A CA 1
ATOM 735 C C . THR A 1 100 ? -9.525 9.385 24.800 1.00 88.69 100 THR A C 1
ATOM 737 O O . THR A 1 100 ? -9.077 9.437 23.653 1.00 88.69 100 THR A O 1
ATOM 740 N N . PRO A 1 101 ? -8.725 9.602 25.861 1.00 83.88 101 PRO A N 1
ATOM 741 C CA . PRO A 1 101 ? -7.292 9.871 25.711 1.00 83.88 101 PRO A CA 1
ATOM 742 C C . PRO A 1 101 ? -6.525 8.648 25.179 1.00 83.88 101 PRO A C 1
ATOM 744 O O . PRO A 1 101 ? -5.519 8.788 24.492 1.00 83.88 101 PRO A O 1
ATOM 747 N N . GLN A 1 102 ? -7.032 7.440 25.444 1.00 85.75 102 GLN A N 1
ATOM 748 C CA . GLN A 1 102 ? -6.464 6.175 24.966 1.00 85.75 102 GLN A CA 1
ATOM 749 C C . GLN A 1 102 ? -6.439 6.095 23.434 1.00 85.75 102 GLN A C 1
ATOM 751 O O . GLN A 1 102 ? -5.465 5.604 22.868 1.00 85.75 102 GLN A O 1
ATOM 756 N N . PHE A 1 103 ? -7.474 6.611 22.760 1.00 88.31 103 PHE A N 1
ATOM 757 C CA . PHE A 1 103 ? -7.505 6.680 21.300 1.00 88.31 103 PHE A CA 1
ATOM 758 C C . PHE A 1 103 ? -6.352 7.530 20.760 1.00 88.31 103 PHE A C 1
ATOM 760 O O . PHE A 1 103 ? -5.645 7.094 19.858 1.00 88.31 103 PHE A O 1
ATOM 767 N N . TRP A 1 104 ? -6.124 8.708 21.345 1.00 91.25 104 TRP A N 1
ATOM 768 C CA . TRP A 1 104 ? -5.064 9.618 20.911 1.00 91.25 104 TRP A CA 1
ATOM 769 C C . TRP A 1 104 ? -3.664 9.064 21.175 1.00 91.25 104 TRP A C 1
ATOM 771 O O . TRP A 1 104 ? -2.797 9.202 20.318 1.00 91.25 104 TRP A O 1
ATOM 781 N N . LEU A 1 105 ? -3.447 8.377 22.301 1.00 91.62 105 LEU A N 1
ATOM 782 C CA . LEU A 1 105 ? -2.173 7.700 22.569 1.00 91.62 105 LEU A CA 1
ATOM 783 C C . LEU A 1 105 ? -1.879 6.615 21.525 1.00 91.62 105 LEU A C 1
ATOM 785 O O . LEU A 1 105 ? -0.792 6.596 20.953 1.00 91.62 105 LEU A O 1
ATOM 789 N N . LEU A 1 106 ? -2.855 5.752 21.224 1.00 90.06 106 LEU A N 1
ATOM 790 C CA . LEU A 1 106 ? -2.700 4.732 20.182 1.00 90.06 106 LEU A CA 1
ATOM 791 C C . LEU A 1 106 ? -2.530 5.351 18.793 1.00 90.06 106 LEU A C 1
ATOM 793 O O . LEU A 1 106 ? -1.730 4.858 18.001 1.00 90.06 106 LEU A O 1
ATOM 797 N N . TRP A 1 107 ? -3.244 6.440 18.506 1.00 91.38 107 TRP A N 1
ATOM 798 C CA . TRP A 1 107 ? -3.121 7.162 17.246 1.00 91.38 107 TRP A CA 1
ATOM 799 C C . TRP A 1 107 ? -1.717 7.738 17.065 1.00 91.38 107 TRP A C 1
ATOM 801 O O . TRP A 1 107 ? -1.126 7.545 16.009 1.00 91.38 107 TRP A O 1
ATOM 811 N N . VAL A 1 108 ? -1.155 8.387 18.091 1.00 94.19 108 VAL A N 1
ATOM 812 C CA . VAL A 1 108 ? 0.201 8.954 18.035 1.00 94.19 108 VAL A CA 1
ATOM 813 C C . VAL A 1 108 ? 1.239 7.852 17.842 1.00 94.19 108 VAL A C 1
ATOM 815 O O . VAL A 1 108 ? 2.088 7.978 16.962 1.00 94.19 108 VAL A O 1
ATOM 818 N N . VAL A 1 109 ? 1.143 6.749 18.593 1.00 94.69 109 VAL A N 1
ATOM 819 C CA . VAL A 1 109 ? 2.059 5.608 18.432 1.00 94.69 109 VAL A CA 1
ATOM 820 C C . VAL A 1 109 ? 1.973 5.032 17.020 1.00 94.69 109 VAL A C 1
ATOM 822 O O . VAL A 1 109 ? 3.006 4.826 16.388 1.00 94.69 109 VAL A O 1
ATOM 825 N N . LEU A 1 110 ? 0.763 4.808 16.500 1.00 90.75 110 LEU A N 1
ATOM 826 C CA . LEU A 1 110 ? 0.571 4.296 15.144 1.00 90.75 110 LEU A CA 1
ATOM 827 C C . LEU A 1 110 ? 1.105 5.277 14.091 1.00 90.75 110 LEU A C 1
ATOM 829 O O . LEU A 1 110 ? 1.788 4.866 13.159 1.00 90.75 110 LEU A O 1
ATOM 833 N N . CYS A 1 111 ? 0.831 6.570 14.258 1.00 92.12 111 CYS A N 1
ATOM 834 C CA . CYS A 1 111 ? 1.281 7.629 13.361 1.00 92.12 111 CYS A CA 1
ATOM 835 C C . CYS A 1 111 ? 2.811 7.701 13.306 1.00 92.12 111 CYS A C 1
ATOM 837 O O . CYS A 1 111 ? 3.388 7.668 12.220 1.00 92.12 111 CYS A O 1
ATOM 839 N N . MET A 1 112 ? 3.480 7.722 14.461 1.00 92.75 112 MET A N 1
ATOM 840 C CA . MET A 1 112 ? 4.943 7.695 14.534 1.00 92.75 112 MET A CA 1
ATOM 841 C C . MET A 1 112 ? 5.519 6.396 13.974 1.00 92.75 112 MET A C 1
ATOM 843 O O . MET A 1 112 ? 6.510 6.448 13.252 1.00 92.75 112 MET A O 1
ATOM 847 N N . ASN A 1 113 ? 4.892 5.247 14.242 1.00 91.25 113 ASN A N 1
ATOM 848 C CA . ASN A 1 113 ? 5.336 3.963 13.706 1.00 91.25 113 ASN A CA 1
ATOM 849 C C . ASN A 1 113 ? 5.282 3.933 12.169 1.00 91.25 113 ASN A C 1
ATOM 851 O O . ASN A 1 113 ? 6.279 3.601 11.533 1.00 91.25 113 ASN A O 1
ATOM 855 N N . VAL A 1 114 ? 4.160 4.347 11.573 1.00 87.94 114 VAL A N 1
ATOM 856 C CA . VAL A 1 114 ? 3.991 4.403 10.111 1.00 87.94 114 VAL A CA 1
ATOM 857 C C . VAL A 1 114 ? 4.915 5.450 9.487 1.00 87.94 114 VAL A C 1
ATOM 859 O O . VAL A 1 114 ? 5.552 5.171 8.476 1.00 87.94 114 VAL A O 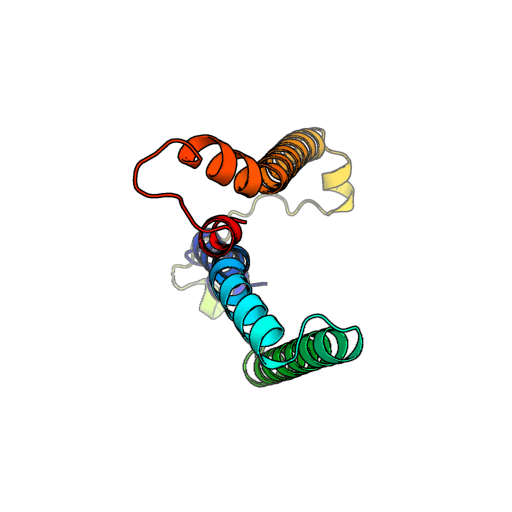1
ATOM 862 N N . THR A 1 115 ? 5.040 6.629 10.102 1.00 89.12 115 THR A N 1
ATOM 863 C CA . THR A 1 115 ? 5.906 7.709 9.599 1.00 89.12 115 THR A CA 1
ATOM 864 C C . THR A 1 115 ? 7.374 7.290 9.599 1.00 89.12 115 THR A C 1
ATOM 866 O O . THR A 1 115 ? 8.056 7.450 8.590 1.00 89.12 115 THR A O 1
ATOM 869 N N . ALA A 1 116 ? 7.859 6.709 10.703 1.00 87.50 116 ALA A N 1
ATOM 870 C CA . ALA A 1 116 ? 9.218 6.184 10.783 1.00 87.50 116 ALA A CA 1
ATOM 871 C C . ALA A 1 116 ? 9.437 5.038 9.782 1.00 87.50 116 ALA A C 1
ATOM 873 O O . ALA A 1 116 ? 10.462 5.011 9.107 1.00 87.50 116 ALA A O 1
ATOM 874 N N . GLY A 1 117 ? 8.462 4.132 9.643 1.00 83.31 117 GLY A N 1
ATOM 875 C CA . GLY A 1 117 ? 8.525 3.027 8.687 1.00 83.31 117 GLY A CA 1
ATOM 876 C C . GLY A 1 117 ? 8.661 3.500 7.238 1.00 83.31 117 GLY A C 1
ATOM 877 O O . GLY A 1 117 ? 9.603 3.110 6.555 1.00 83.31 117 GLY A O 1
ATOM 878 N N . ILE A 1 118 ? 7.771 4.386 6.782 1.00 84.88 118 ILE A N 1
ATOM 879 C CA . ILE A 1 118 ? 7.809 4.932 5.415 1.00 84.88 118 ILE A CA 1
ATOM 880 C C . ILE A 1 118 ? 9.075 5.776 5.194 1.00 84.88 118 ILE A C 1
ATOM 882 O O . ILE A 1 118 ? 9.703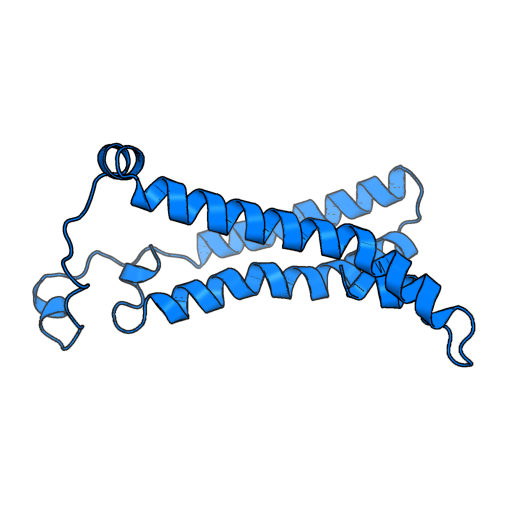 5.669 4.143 1.00 84.88 118 ILE A O 1
ATOM 886 N N . GLY A 1 119 ? 9.490 6.568 6.190 1.00 82.81 119 GLY A N 1
ATOM 887 C CA . GLY A 1 119 ? 10.696 7.394 6.097 1.00 82.81 119 GLY A CA 1
ATOM 888 C C . GLY A 1 119 ? 11.984 6.581 5.937 1.00 82.81 119 GLY A C 1
ATOM 889 O O . GLY A 1 119 ? 12.873 6.983 5.188 1.00 82.81 119 GLY A O 1
ATOM 890 N N . ILE A 1 120 ? 12.080 5.418 6.592 1.00 81.81 120 ILE A N 1
ATOM 891 C CA . ILE A 1 120 ? 13.211 4.496 6.406 1.00 81.81 120 ILE A CA 1
ATOM 892 C C . ILE A 1 120 ? 13.173 3.883 5.005 1.00 81.81 120 ILE A C 1
ATOM 894 O O . ILE A 1 120 ? 14.207 3.854 4.342 1.00 81.81 120 ILE A O 1
ATOM 898 N N . LEU A 1 121 ? 12.002 3.440 4.532 1.00 79.56 121 LEU A N 1
ATOM 899 C CA . LEU A 1 121 ? 11.857 2.855 3.193 1.00 79.56 121 LEU A CA 1
ATOM 900 C C . LEU A 1 121 ? 12.297 3.828 2.086 1.00 79.56 121 LEU A C 1
ATOM 902 O O . LEU A 1 121 ? 13.014 3.426 1.177 1.00 79.56 121 LEU A O 1
ATOM 906 N N . GLU A 1 122 ? 11.981 5.121 2.198 1.00 77.12 122 GLU A N 1
ATOM 907 C CA . GLU A 1 122 ? 12.402 6.134 1.215 1.00 77.12 122 GLU A CA 1
ATOM 908 C C . GLU A 1 122 ? 13.934 6.240 1.068 1.00 77.12 122 GLU A C 1
ATOM 910 O O . GLU A 1 122 ? 14.448 6.537 -0.012 1.00 77.12 122 GLU A O 1
ATOM 915 N N . LYS A 1 123 ? 14.682 6.003 2.152 1.00 77.38 123 LYS A N 1
ATOM 916 C CA . LYS A 1 123 ? 16.152 6.087 2.166 1.00 7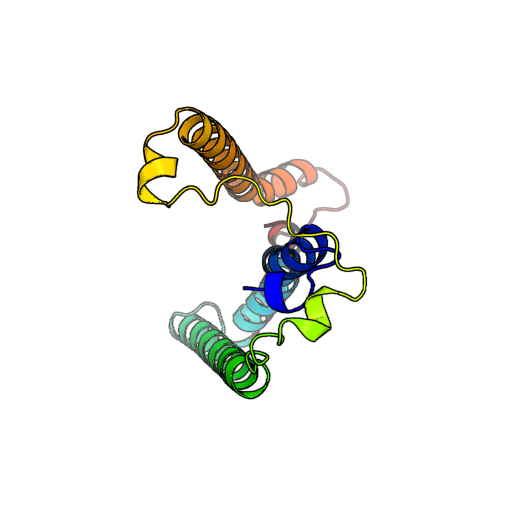7.38 123 LYS A CA 1
ATOM 917 C C . LYS A 1 123 ? 16.843 4.725 2.123 1.00 77.38 123 LYS A C 1
ATOM 919 O O . LYS A 1 123 ? 18.064 4.682 2.002 1.00 77.38 123 LYS A O 1
ATOM 924 N N . ALA A 1 124 ? 16.096 3.624 2.179 1.00 71.88 124 ALA A N 1
ATOM 925 C CA . ALA A 1 124 ? 16.657 2.278 2.236 1.00 71.88 124 ALA A CA 1
ATOM 926 C C . ALA A 1 124 ? 17.417 1.910 0.951 1.00 71.88 124 ALA A C 1
ATOM 928 O O . ALA A 1 124 ? 18.554 1.450 1.027 1.00 71.88 124 ALA A O 1
ATOM 929 N N . ALA A 1 125 ? 16.832 2.169 -0.225 1.00 66.88 125 ALA A N 1
ATOM 930 C CA . ALA A 1 125 ? 17.474 1.885 -1.510 1.00 66.88 125 ALA A CA 1
ATOM 931 C C . ALA A 1 125 ? 18.818 2.627 -1.702 1.00 66.88 125 ALA A C 1
ATOM 933 O O . ALA A 1 125 ? 19.813 1.944 -1.953 1.00 66.88 125 ALA A O 1
ATOM 934 N N . PRO A 1 126 ? 18.908 3.967 -1.532 1.00 68.88 126 PRO A N 1
ATOM 935 C CA . PRO A 1 126 ? 20.184 4.671 -1.662 1.00 68.88 126 PRO A CA 1
ATOM 936 C C . PRO A 1 126 ? 21.199 4.273 -0.580 1.00 68.88 126 PRO A C 1
ATOM 938 O O . PRO A 1 126 ? 22.384 4.154 -0.868 1.00 68.88 126 PRO A O 1
ATOM 941 N N . MET A 1 127 ? 20.752 3.982 0.649 1.00 71.88 127 MET A N 1
ATOM 942 C CA . MET A 1 127 ? 21.643 3.523 1.720 1.00 71.88 127 MET A CA 1
ATOM 943 C C . MET A 1 127 ? 22.298 2.172 1.394 1.00 71.88 127 MET A C 1
ATOM 945 O O . MET A 1 127 ? 23.481 1.984 1.669 1.00 71.88 127 MET A O 1
ATOM 949 N N . ILE A 1 128 ? 21.552 1.237 0.795 1.00 70.69 128 ILE A N 1
ATOM 950 C CA . ILE A 1 128 ? 22.094 -0.055 0.351 1.00 70.69 128 ILE A CA 1
ATOM 951 C C . ILE A 1 128 ? 23.072 0.147 -0.812 1.00 70.69 128 ILE A C 1
ATOM 953 O O . ILE A 1 128 ? 24.160 -0.425 -0.791 1.00 70.69 128 ILE A O 1
ATOM 957 N N . THR A 1 129 ? 22.734 0.966 -1.811 1.00 69.75 129 THR A N 1
ATOM 958 C CA . THR A 1 129 ? 23.647 1.205 -2.941 1.00 69.75 129 THR A CA 1
ATOM 959 C C . THR A 1 129 ? 24.939 1.896 -2.509 1.00 69.75 129 THR A C 1
ATOM 961 O O . THR A 1 129 ? 26.002 1.511 -2.988 1.00 69.75 129 THR A O 1
ATOM 964 N N . ASP A 1 130 ? 24.870 2.843 -1.567 1.00 73.81 130 ASP A N 1
ATOM 965 C CA . ASP A 1 130 ? 26.047 3.539 -1.034 1.00 73.81 130 ASP A CA 1
ATOM 966 C C . ASP A 1 130 ? 26.922 2.606 -0.181 1.00 73.81 130 ASP A C 1
ATOM 968 O O . ASP A 1 130 ? 28.146 2.633 -0.287 1.00 73.81 130 ASP A O 1
ATOM 972 N N . PHE A 1 131 ? 26.320 1.734 0.636 1.00 73.81 131 PHE A N 1
ATOM 973 C CA . PHE A 1 131 ? 27.067 0.816 1.506 1.00 73.81 131 PHE A CA 1
ATOM 974 C C . PHE A 1 131 ? 27.833 -0.267 0.727 1.00 73.81 131 PHE A C 1
ATOM 976 O O . PHE A 1 131 ? 28.916 -0.682 1.139 1.00 73.81 131 PHE A O 1
ATOM 983 N N . PHE A 1 132 ? 27.289 -0.728 -0.404 1.00 69.81 132 PHE A N 1
ATOM 984 C CA . PHE A 1 132 ? 27.906 -1.764 -1.242 1.00 69.81 132 PHE A CA 1
ATOM 985 C C . PHE A 1 132 ? 28.712 -1.209 -2.430 1.00 69.81 132 PHE A C 1
ATOM 987 O O . PHE A 1 132 ? 29.232 -2.002 -3.217 1.00 69.81 132 PHE A O 1
ATOM 994 N N . ALA A 1 133 ? 28.860 0.116 -2.550 1.00 64.50 133 ALA A N 1
ATOM 995 C CA . ALA A 1 133 ? 29.570 0.765 -3.656 1.00 64.50 133 ALA A CA 1
ATOM 996 C C . ALA A 1 133 ? 31.050 0.338 -3.768 1.00 64.50 133 ALA A C 1
ATOM 998 O O . ALA A 1 133 ? 31.540 0.124 -4.874 1.00 64.50 133 ALA A O 1
ATOM 999 N N . ASP A 1 134 ? 31.729 0.142 -2.631 1.00 68.00 134 ASP A N 1
ATOM 1000 C CA . ASP A 1 134 ? 33.161 -0.204 -2.565 1.00 68.00 134 ASP A CA 1
ATOM 1001 C C . ASP A 1 134 ? 33.430 -1.710 -2.337 1.00 68.00 134 ASP A C 1
ATOM 1003 O O . ASP A 1 134 ? 34.567 -2.128 -2.108 1.00 68.00 134 ASP A O 1
ATOM 1007 N N . THR A 1 135 ? 32.392 -2.556 -2.376 1.00 66.56 135 THR A N 1
ATOM 1008 C CA . THR A 1 135 ? 32.515 -4.008 -2.152 1.00 66.56 135 THR A CA 1
ATOM 1009 C C . THR A 1 135 ? 32.691 -4.767 -3.473 1.00 66.56 135 THR A C 1
ATOM 1011 O O . THR A 1 135 ? 32.139 -4.398 -4.503 1.00 66.56 135 THR A O 1
ATOM 1014 N N . SER A 1 136 ? 33.406 -5.898 -3.449 1.00 59.97 136 SER A N 1
ATOM 1015 C CA . SER A 1 136 ? 33.674 -6.766 -4.614 1.00 59.97 136 SER A CA 1
ATOM 1016 C C . SER A 1 136 ? 32.433 -7.395 -5.279 1.00 59.97 136 SER A C 1
ATOM 1018 O O . SER A 1 136 ? 32.560 -8.063 -6.304 1.00 59.97 136 SER A O 1
ATOM 1020 N N . THR A 1 137 ? 31.240 -7.184 -4.716 1.00 60.78 137 THR A N 1
ATOM 1021 C CA . THR A 1 137 ? 29.934 -7.586 -5.261 1.00 60.78 137 THR A CA 1
ATOM 1022 C C . THR A 1 137 ? 28.959 -6.403 -5.177 1.00 60.78 137 THR A C 1
ATOM 1024 O O . THR A 1 137 ? 28.154 -6.332 -4.248 1.00 60.78 137 THR A O 1
ATOM 1027 N N . PRO A 1 138 ? 29.037 -5.431 -6.104 1.00 59.09 138 PRO A N 1
ATOM 1028 C CA . PRO A 1 138 ? 28.128 -4.292 -6.097 1.00 59.09 138 PRO A CA 1
ATOM 1029 C C . PRO A 1 138 ? 26.688 -4.770 -6.325 1.00 59.09 138 PRO A C 1
ATOM 1031 O O . PRO A 1 138 ? 26.393 -5.492 -7.281 1.00 59.09 138 PRO A O 1
ATOM 1034 N N . VAL A 1 139 ? 25.784 -4.379 -5.428 1.00 59.78 139 VAL A N 1
ATOM 1035 C CA . VAL A 1 139 ? 24.351 -4.669 -5.550 1.00 59.78 139 VAL A CA 1
ATOM 1036 C C . VAL A 1 139 ? 23.777 -3.752 -6.630 1.00 59.78 139 VAL A C 1
ATOM 1038 O O . VAL A 1 139 ? 23.907 -2.533 -6.547 1.00 59.78 139 VAL A O 1
ATOM 1041 N N . SER A 1 140 ? 23.151 -4.322 -7.664 1.00 60.50 140 SER A N 1
ATOM 1042 C CA . SER A 1 140 ? 22.529 -3.518 -8.720 1.00 60.50 140 SER A CA 1
ATOM 1043 C C . SER A 1 140 ? 21.357 -2.701 -8.163 1.00 60.50 140 SER A C 1
ATOM 1045 O O . SER A 1 140 ? 20.636 -3.150 -7.270 1.00 60.50 140 SER A O 1
ATOM 1047 N N . VAL A 1 141 ? 21.126 -1.509 -8.720 1.00 56.97 141 VAL A N 1
ATOM 1048 C CA . VAL A 1 141 ? 20.006 -0.621 -8.341 1.00 56.97 141 VAL A CA 1
ATOM 1049 C C . VAL A 1 141 ? 18.659 -1.361 -8.397 1.00 56.97 141 VAL A C 1
ATOM 1051 O O . VAL A 1 141 ? 17.789 -1.144 -7.560 1.00 56.97 141 VAL A O 1
ATOM 1054 N N . THR A 1 142 ? 18.520 -2.313 -9.323 1.00 54.78 142 THR A N 1
ATOM 1055 C CA . THR A 1 142 ? 17.349 -3.186 -9.471 1.00 54.78 142 THR A CA 1
ATOM 1056 C C . THR A 1 142 ? 17.155 -4.141 -8.288 1.00 54.78 142 THR A C 1
ATOM 1058 O O . THR A 1 142 ? 16.022 -4.399 -7.895 1.00 54.78 142 THR A O 1
ATOM 1061 N N . ALA A 1 143 ? 18.236 -4.652 -7.689 1.00 59.09 143 ALA A N 1
ATOM 1062 C CA . ALA A 1 143 ? 18.163 -5.492 -6.493 1.00 59.09 143 ALA A CA 1
ATOM 1063 C C . ALA A 1 143 ? 17.867 -4.665 -5.227 1.00 59.09 143 ALA A C 1
ATOM 1065 O O . ALA A 1 143 ? 17.134 -5.127 -4.356 1.00 59.09 143 ALA A O 1
ATOM 1066 N N . ALA A 1 144 ? 18.365 -3.426 -5.147 1.00 56.00 144 ALA A N 1
ATOM 1067 C CA . ALA A 1 144 ? 18.055 -2.499 -4.054 1.00 56.00 144 ALA A CA 1
ATOM 1068 C C . ALA A 1 144 ? 16.594 -1.999 -4.095 1.00 56.00 144 ALA A C 1
ATOM 1070 O O . ALA A 1 144 ? 15.964 -1.850 -3.049 1.00 56.00 144 ALA A O 1
ATOM 1071 N N . ALA A 1 145 ? 16.026 -1.815 -5.292 1.00 53.31 145 ALA A N 1
ATOM 1072 C CA . ALA A 1 145 ? 14.621 -1.446 -5.494 1.00 53.31 145 ALA A CA 1
ATOM 1073 C C . ALA A 1 145 ? 13.619 -2.548 -5.088 1.00 53.31 145 ALA A C 1
ATOM 1075 O O . ALA A 1 145 ? 12.432 -2.276 -4.954 1.00 53.31 145 ALA A O 1
ATOM 1076 N N . GLY A 1 146 ? 14.077 -3.787 -4.874 1.00 54.84 146 GLY A N 1
ATOM 1077 C CA . GLY A 1 146 ? 13.250 -4.869 -4.328 1.00 54.84 146 GLY A CA 1
ATOM 1078 C C . GLY A 1 146 ? 13.039 -4.800 -2.809 1.00 54.84 146 GLY A C 1
ATOM 1079 O O . GLY A 1 146 ? 12.229 -5.560 -2.282 1.00 54.84 146 GLY A O 1
ATOM 1080 N N . PHE A 1 147 ? 13.763 -3.922 -2.102 1.00 50.88 147 PHE A N 1
ATOM 1081 C CA . PHE A 1 147 ? 13.660 -3.737 -0.646 1.00 50.88 147 PHE A CA 1
ATOM 1082 C C . PHE A 1 147 ? 12.702 -2.609 -0.224 1.00 50.88 147 PHE A C 1
ATOM 1084 O O . PHE A 1 147 ? 12.472 -2.436 0.975 1.00 50.88 147 PHE A O 1
ATOM 1091 N N . VAL A 1 148 ? 12.160 -1.856 -1.185 1.00 47.62 148 VAL A N 1
ATOM 1092 C CA . VAL A 1 148 ? 11.225 -0.733 -0.992 1.00 47.62 148 VAL A CA 1
ATOM 1093 C C . VAL A 1 148 ? 9.948 -1.013 -1.769 1.00 47.62 148 VAL A C 1
ATOM 1095 O O . VAL A 1 148 ? 8.862 -0.815 -1.181 1.00 47.62 148 VAL A O 1
#

Radius of gyration: 22.39 Å; chains: 1; bounding box: 62×36×50 Å

pLDDT: mean 73.91, std 14.44, range [41.94, 94.69]

Foldseek 3Di:
DCCQVCLQCSPVSVVVVVVCVVVVLLVVLVVLVVQCVVQDPDPRSVVVSVVVVVVVVVVVVVVCVVPDDDDDRDDPVVVVPPRDPPPPDPPQPPVRLVVDVVNVVVVVVVVVVVVVVVVCLVCQLVVQQVVQVPPPDRDDSSNSSSSD